Protein AF-A0A4Y2J1C2-F1 (afdb_monomer_lite)

pLDDT: mean 80.23, std 13.11, range [49.09, 95.25]

Secondary structure (DSSP, 8-state):
-HHHHHHHHHHHHHHHHHHTTPPPPHHHHHHHHHTTTS-S-GGGGSTHHHHHHHHHHHHHHHHHTT---HHHHHHHHHHHHHHHHGGG-------HHHHHHHHHHTT-

Radius of gyration: 21.99 Å; chains: 1; bounding box: 57×28×48 Å

Foldseek 3Di:
DVLVVVLVVLVVVVVVCVVVVHDDDPVCVVCNVCVVVDDPPVVVVDCVVVVVLVVVLVVLCVVCVNDPDPVSVVVSVVVVVCVVVVVDDDDDDDDPVVVVVVVVVVVD

Structure (mmCIF, N/CA/C/O backbone):
data_AF-A0A4Y2J1C2-F1
#
_entry.id   AF-A0A4Y2J1C2-F1
#
loop_
_atom_site.group_PDB
_atom_site.id
_atom_site.type_symbol
_atom_site.label_atom_id
_atom_site.label_alt_id
_atom_site.label_comp_id
_atom_site.label_asym_id
_atom_site.label_entity_id
_atom_site.label_seq_id
_atom_site.pdbx_PDB_ins_code
_atom_site.Cartn_x
_atom_site.Cartn_y
_atom_site.Cartn_z
_atom_site.occupancy
_atom_site.B_iso_or_equiv
_atom_site.auth_seq_id
_atom_site.auth_comp_id
_atom_site.auth_asym_id
_atom_site.auth_atom_id
_atom_site.pdbx_PDB_model_num
ATOM 1 N N . MET A 1 1 ? -0.951 -9.136 22.798 1.00 64.19 1 MET A N 1
ATOM 2 C CA . MET A 1 1 ? -0.790 -7.839 23.506 1.00 64.19 1 MET A CA 1
ATOM 3 C C . MET A 1 1 ? -0.913 -6.637 22.561 1.00 64.19 1 MET A C 1
ATOM 5 O O . MET A 1 1 ? -1.597 -5.678 22.894 1.00 64.19 1 MET A O 1
ATOM 9 N N . LEU A 1 2 ? -0.322 -6.692 21.359 1.00 77.38 2 LEU A N 1
ATOM 10 C CA . LEU A 1 2 ? -0.431 -5.626 20.347 1.00 77.38 2 LEU A CA 1
ATOM 11 C C . LEU A 1 2 ? -1.861 -5.430 19.810 1.00 77.38 2 LEU A C 1
ATOM 13 O O . LEU A 1 2 ? -2.353 -4.307 19.767 1.00 77.38 2 LEU A O 1
ATOM 17 N N . LYS A 1 3 ? -2.573 -6.518 19.481 1.00 79.12 3 LYS A N 1
ATOM 18 C CA . LYS A 1 3 ? -3.959 -6.457 18.967 1.00 79.12 3 LYS A CA 1
ATOM 19 C C . LYS A 1 3 ? -4.955 -5.852 19.964 1.00 79.12 3 LYS A C 1
ATOM 21 O O . LYS A 1 3 ? -5.853 -5.113 19.570 1.00 79.12 3 LYS A O 1
ATOM 26 N N . THR A 1 4 ? -4.794 -6.146 21.254 1.00 84.06 4 THR A N 1
ATOM 27 C CA . THR A 1 4 ? -5.639 -5.594 22.325 1.00 84.06 4 THR A CA 1
ATOM 28 C C . THR A 1 4 ? -5.373 -4.106 22.528 1.00 84.06 4 THR A C 1
ATOM 30 O O . THR A 1 4 ? -6.322 -3.339 22.638 1.00 84.06 4 THR A O 1
ATOM 33 N N . LEU A 1 5 ? -4.105 -3.678 22.486 1.00 86.81 5 LEU A N 1
ATOM 34 C CA . LEU A 1 5 ? -3.742 -2.260 22.544 1.00 86.81 5 LEU A CA 1
ATOM 35 C C . LEU A 1 5 ? -4.294 -1.483 21.338 1.00 86.81 5 LEU A C 1
ATOM 37 O O . LEU A 1 5 ? -4.897 -0.428 21.518 1.00 86.81 5 LEU A O 1
ATOM 41 N N . TYR A 1 6 ? -4.150 -2.032 20.126 1.00 86.19 6 TYR A N 1
ATOM 42 C CA . TYR A 1 6 ? -4.709 -1.450 18.904 1.00 86.19 6 TYR A CA 1
ATOM 43 C C . TYR A 1 6 ? -6.221 -1.237 19.016 1.00 86.19 6 TYR A C 1
ATOM 45 O O . TYR A 1 6 ? -6.696 -0.129 18.777 1.00 86.19 6 TYR A O 1
ATOM 53 N N . LYS A 1 7 ? -6.973 -2.266 19.436 1.00 87.69 7 LYS A N 1
ATOM 54 C CA . LYS A 1 7 ? -8.428 -2.162 19.625 1.00 87.69 7 LYS A CA 1
ATOM 55 C C . LYS A 1 7 ? -8.784 -1.039 20.590 1.00 87.69 7 LYS A C 1
ATOM 57 O O . LYS A 1 7 ? -9.624 -0.216 20.254 1.00 87.69 7 LYS A O 1
ATOM 62 N N . THR A 1 8 ? -8.106 -0.954 21.734 1.00 92.12 8 THR A N 1
ATOM 63 C CA . THR A 1 8 ? -8.347 0.105 22.724 1.00 92.12 8 THR A CA 1
ATOM 64 C C . THR A 1 8 ? -8.080 1.501 22.159 1.00 92.12 8 THR A C 1
ATOM 66 O O . THR A 1 8 ? -8.878 2.411 22.379 1.00 92.12 8 THR A O 1
ATOM 69 N N . ILE A 1 9 ? -6.982 1.686 21.419 1.00 91.19 9 ILE A N 1
ATOM 70 C CA . ILE A 1 9 ? -6.633 2.979 20.812 1.00 91.19 9 ILE A CA 1
ATOM 71 C C . ILE A 1 9 ? -7.662 3.369 19.747 1.00 91.19 9 ILE A C 1
ATOM 73 O O . ILE A 1 9 ? -8.178 4.485 19.776 1.00 91.19 9 ILE A O 1
ATOM 77 N N . VAL A 1 10 ? -7.996 2.449 18.838 1.00 89.62 10 VAL A N 1
ATOM 78 C CA . VAL A 1 10 ? -8.979 2.701 17.776 1.00 89.62 10 VAL A CA 1
ATOM 79 C C . VAL A 1 10 ? -10.354 2.981 18.369 1.00 89.62 10 VAL A C 1
ATOM 81 O O . VAL A 1 10 ? -10.997 3.928 17.936 1.00 89.62 10 VAL A O 1
ATOM 84 N N . GLN A 1 11 ? -10.779 2.247 19.401 1.00 91.50 11 GLN A N 1
ATOM 85 C CA . GLN A 1 11 ? -12.065 2.484 20.060 1.00 91.50 11 GLN A CA 1
ATOM 86 C C . GLN A 1 11 ? -12.152 3.902 20.635 1.00 91.50 11 GLN A C 1
ATOM 88 O O . GLN A 1 11 ? -13.132 4.600 20.397 1.00 91.50 11 GLN A O 1
ATOM 93 N N . ARG A 1 12 ? -11.104 4.353 21.342 1.00 94.00 12 ARG A N 1
ATOM 94 C CA . ARG A 1 12 ? -11.039 5.716 21.899 1.00 94.00 12 ARG A CA 1
ATOM 95 C C . ARG A 1 12 ? -11.047 6.784 20.809 1.00 94.00 12 ARG A C 1
ATOM 97 O O . ARG A 1 12 ? -11.689 7.818 20.953 1.00 94.00 12 ARG A O 1
ATOM 104 N N . MET A 1 13 ? -10.333 6.545 19.715 1.00 93.00 13 MET A N 1
ATOM 105 C CA . MET A 1 13 ? -10.315 7.456 18.574 1.00 93.00 13 MET A CA 1
ATOM 106 C C . MET A 1 13 ? -11.706 7.562 17.927 1.00 93.00 13 MET A C 1
ATOM 108 O O . MET A 1 13 ? -12.170 8.663 17.646 1.00 93.00 13 MET A O 1
ATOM 112 N N . LEU A 1 14 ? -12.393 6.432 17.736 1.00 92.00 14 LEU A N 1
ATOM 113 C CA . LEU A 1 14 ? -13.734 6.385 17.154 1.00 92.00 14 LEU A CA 1
ATOM 114 C C . LEU A 1 14 ? -14.765 7.122 18.011 1.00 92.00 14 LEU A C 1
ATOM 116 O O . LEU A 1 14 ? -15.535 7.904 17.464 1.00 92.00 14 LEU A O 1
ATOM 120 N N . THR A 1 15 ? -14.723 6.960 19.336 1.00 93.62 15 THR A N 1
ATOM 121 C CA . THR A 1 15 ? -15.644 7.664 20.244 1.00 93.62 15 THR A CA 1
ATOM 122 C C . THR A 1 15 ? -15.464 9.183 20.192 1.00 93.62 15 THR A C 1
ATOM 124 O O . THR A 1 15 ? -16.434 9.929 20.284 1.00 93.62 15 THR A O 1
ATOM 127 N N . VAL A 1 16 ? -14.225 9.660 20.010 1.00 94.06 16 VAL A N 1
ATOM 128 C CA . VAL A 1 16 ? -13.938 11.097 19.859 1.00 94.06 16 VAL A CA 1
ATOM 129 C C . VAL A 1 16 ? -14.468 11.619 18.522 1.00 94.06 16 VAL A C 1
ATOM 131 O O . VAL A 1 16 ? -15.078 12.684 18.486 1.00 94.06 16 VAL A O 1
ATOM 134 N N . TYR A 1 17 ? -14.275 10.871 17.433 1.00 92.06 17 TYR A N 1
ATOM 135 C CA . TYR A 1 17 ? -14.785 11.258 16.115 1.00 92.06 17 TYR A CA 1
ATOM 136 C C . TYR A 1 17 ? -16.312 11.264 16.048 1.00 92.06 17 TYR A C 1
ATOM 138 O O . TYR A 1 17 ? -16.887 12.175 15.457 1.00 92.06 17 TYR A O 1
ATOM 146 N N . GLU A 1 18 ? -16.970 10.296 16.682 1.00 91.81 18 GLU A N 1
ATOM 147 C CA . GLU A 1 18 ? -18.429 10.243 16.773 1.00 91.81 18 GLU A CA 1
ATOM 148 C C . GLU A 1 18 ? -18.987 11.461 17.519 1.00 91.81 18 GLU A C 1
ATOM 150 O O . GLU A 1 18 ? -19.903 12.116 17.023 1.00 91.81 18 GLU A O 1
ATOM 155 N N . ALA A 1 19 ? -18.370 11.845 18.643 1.00 95.25 19 ALA A N 1
ATOM 156 C CA . ALA A 1 19 ? -18.734 13.058 19.378 1.00 95.25 19 ALA A CA 1
ATOM 157 C C . ALA A 1 19 ? -18.542 14.347 18.553 1.00 95.25 19 ALA A C 1
ATOM 159 O O . ALA A 1 19 ? -19.225 15.341 18.787 1.00 95.25 19 ALA A O 1
ATOM 160 N N . GLN A 1 20 ? -17.635 14.333 17.573 1.00 95.12 20 GLN A N 1
ATOM 161 C CA . GLN A 1 20 ? -17.415 15.431 16.625 1.00 95.12 20 GLN A CA 1
ATOM 162 C C . GLN A 1 20 ? -18.338 15.368 15.393 1.00 95.12 20 GLN A C 1
ATOM 164 O O . GLN A 1 20 ? -18.241 16.221 14.512 1.00 95.12 20 GLN A O 1
ATOM 169 N N . GLY A 1 21 ? -19.221 14.368 15.293 1.00 94.06 21 GLY A N 1
ATOM 170 C CA . GLY A 1 21 ? -20.078 14.150 14.123 1.00 94.06 21 GLY A CA 1
ATOM 171 C C . GLY A 1 21 ? -19.324 13.654 12.882 1.00 94.06 21 GLY A C 1
ATOM 172 O O . GLY A 1 21 ? -19.857 13.689 11.770 1.00 94.06 21 GLY A O 1
ATOM 173 N N . CYS A 1 22 ? -18.078 13.197 13.038 1.00 92.12 22 CYS A N 1
ATOM 174 C CA . CYS A 1 22 ? -17.275 12.662 11.947 1.00 92.12 22 CYS A CA 1
ATOM 175 C C . CYS A 1 22 ? -17.657 11.207 11.646 1.00 92.12 22 CYS A C 1
ATOM 177 O O . CYS A 1 22 ? -17.759 10.365 12.536 1.00 92.12 22 CYS A O 1
ATOM 179 N N . LYS A 1 23 ? -17.796 10.881 10.357 1.00 88.75 23 LYS A N 1
ATOM 180 C CA . LYS A 1 23 ? -17.982 9.499 9.899 1.00 88.75 23 LYS A CA 1
ATOM 181 C C . LYS A 1 23 ? -16.642 8.769 9.832 1.00 88.75 23 LYS A C 1
ATOM 183 O O . LYS A 1 23 ? -15.611 9.361 9.514 1.00 88.75 23 LYS A O 1
ATOM 188 N N . MET A 1 24 ? -16.672 7.461 10.069 1.00 88.81 24 MET A N 1
ATOM 189 C CA . MET A 1 24 ? -15.496 6.607 9.918 1.00 88.81 24 MET A CA 1
ATOM 190 C C . MET A 1 24 ? -14.992 6.599 8.476 1.00 88.81 24 MET A C 1
ATOM 192 O O . MET A 1 24 ? -15.770 6.483 7.529 1.00 88.81 24 MET A O 1
ATOM 196 N N . SER A 1 25 ? -13.671 6.650 8.306 1.00 89.75 25 SER A N 1
ATOM 197 C CA . SER A 1 25 ? -13.069 6.404 7.000 1.00 89.75 25 SER A CA 1
ATOM 198 C C . SER A 1 25 ? -13.228 4.935 6.602 1.00 89.75 25 SER A C 1
ATOM 200 O O . SER A 1 25 ? -13.225 4.034 7.448 1.00 89.75 25 SER A O 1
ATOM 202 N N . LEU A 1 26 ? -13.301 4.682 5.294 1.00 90.25 26 LEU A N 1
ATOM 203 C CA . LEU A 1 26 ? -13.452 3.33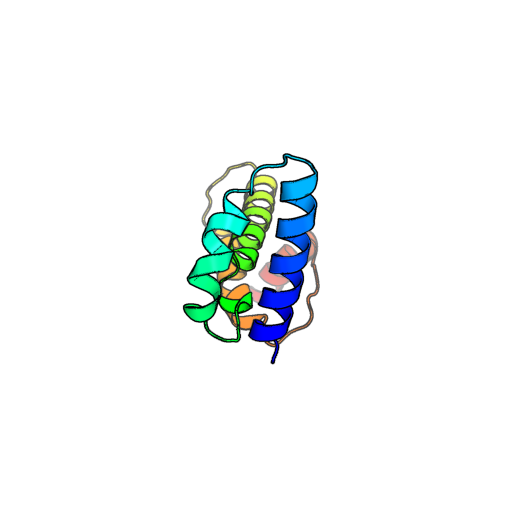4 4.741 1.00 90.25 26 LEU A CA 1
ATOM 204 C C . LEU A 1 26 ? -12.351 2.373 5.226 1.00 90.25 26 LEU A C 1
ATOM 206 O O . LEU A 1 26 ? -12.623 1.217 5.536 1.00 90.25 26 LEU A O 1
ATOM 210 N N . LYS A 1 27 ? -11.114 2.872 5.368 1.00 87.94 27 LYS A N 1
ATOM 211 C CA . LYS A 1 27 ? -9.974 2.086 5.865 1.00 87.94 27 LYS A CA 1
ATOM 212 C C . LYS A 1 27 ? -10.201 1.577 7.289 1.00 87.94 27 LYS A C 1
ATOM 214 O O . LYS A 1 27 ? -9.968 0.403 7.553 1.00 87.94 27 LYS A O 1
ATOM 219 N N . VAL A 1 28 ? -10.665 2.433 8.203 1.00 88.88 28 VAL A N 1
ATOM 220 C CA . VAL A 1 28 ? -10.912 2.028 9.600 1.00 88.88 28 VAL A CA 1
ATOM 221 C C . VAL A 1 28 ? -12.132 1.116 9.682 1.00 88.88 28 VAL A C 1
ATOM 223 O O . VAL A 1 28 ? -12.095 0.128 10.411 1.00 88.88 28 VAL A O 1
ATOM 226 N N . HIS A 1 29 ? -13.172 1.393 8.891 1.00 89.12 29 HIS A N 1
ATOM 227 C CA . HIS A 1 29 ? -14.354 0.536 8.798 1.00 89.12 29 HIS A CA 1
ATOM 228 C C . HIS A 1 29 ? -14.004 -0.888 8.351 1.00 89.12 29 HIS A C 1
ATOM 230 O O . HIS A 1 29 ? -14.584 -1.846 8.851 1.00 89.12 29 HIS A O 1
ATOM 236 N N . PHE A 1 30 ? -13.050 -1.048 7.434 1.00 87.88 30 PHE A N 1
ATOM 237 C CA . PHE A 1 30 ? -12.584 -2.366 7.012 1.00 87.88 30 PHE A CA 1
ATOM 238 C C . PHE A 1 30 ? -11.642 -3.008 8.044 1.00 87.88 30 PHE A C 1
ATOM 240 O O . PHE A 1 30 ? -11.813 -4.159 8.431 1.00 87.88 30 PHE A O 1
ATOM 247 N N . LEU A 1 31 ? -10.646 -2.272 8.538 1.00 86.69 31 LEU A N 1
ATOM 248 C CA . LEU A 1 31 ? -9.618 -2.841 9.415 1.00 86.69 31 LEU A CA 1
ATOM 249 C C . LEU A 1 31 ? -10.146 -3.227 10.803 1.00 86.69 31 LEU A C 1
ATOM 251 O O . LEU A 1 31 ? -9.714 -4.236 11.358 1.00 86.69 31 LEU A O 1
ATOM 255 N N . HIS A 1 32 ? -11.060 -2.440 11.375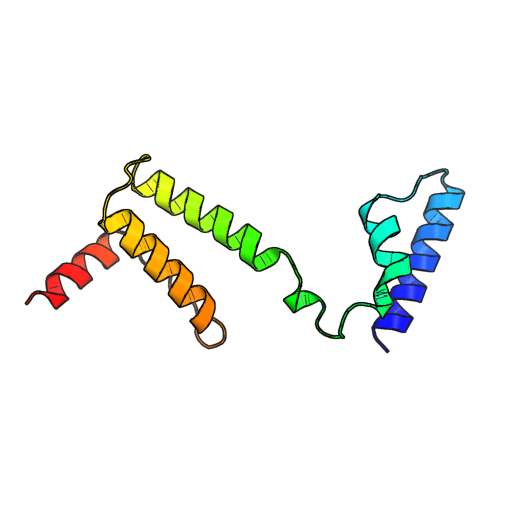 1.00 86.00 32 HIS A N 1
ATOM 256 C CA . HIS A 1 32 ? -11.490 -2.614 12.762 1.00 86.00 32 HIS A CA 1
ATOM 257 C C . HIS A 1 32 ? -12.203 -3.962 13.017 1.00 86.00 32 HIS A C 1
ATOM 259 O O . HIS A 1 32 ? -11.785 -4.672 13.939 1.00 86.00 32 HIS A O 1
ATOM 265 N N . PRO A 1 33 ? -13.184 -4.395 12.196 1.00 88.06 33 PRO A N 1
ATOM 266 C CA . PRO A 1 33 ? -13.804 -5.715 12.337 1.00 88.06 33 PRO A CA 1
ATOM 267 C C . PRO A 1 33 ? -12.853 -6.876 12.011 1.00 88.06 33 PRO A C 1
ATOM 269 O O . PRO A 1 33 ? -12.913 -7.930 12.644 1.00 88.06 33 PRO A O 1
ATOM 272 N N . HIS A 1 34 ? -11.949 -6.692 11.043 1.00 87.12 34 HIS A N 1
ATOM 273 C CA . HIS A 1 34 ? -11.117 -7.769 10.494 1.00 87.12 34 HIS A CA 1
ATOM 274 C C . HIS A 1 34 ? -9.733 -7.898 11.143 1.00 87.12 34 HIS A C 1
ATOM 276 O O . HIS A 1 34 ? -8.951 -8.759 10.750 1.00 87.12 34 HIS A O 1
ATOM 282 N N . ILE A 1 35 ? -9.411 -7.111 12.174 1.00 84.88 35 ILE A N 1
ATOM 283 C CA . ILE A 1 35 ? -8.074 -7.108 12.798 1.00 84.88 35 ILE A CA 1
ATOM 284 C C . ILE A 1 35 ? -7.625 -8.487 13.318 1.00 84.88 35 ILE A C 1
ATOM 286 O O . ILE A 1 35 ? -6.433 -8.786 13.387 1.00 84.88 35 ILE A O 1
ATOM 290 N N . ASN A 1 36 ? -8.579 -9.348 13.678 1.00 86.56 36 ASN A N 1
ATOM 291 C CA . ASN A 1 36 ? -8.303 -10.705 14.141 1.00 86.56 36 ASN A CA 1
ATOM 292 C C . ASN A 1 36 ? -7.993 -11.683 12.992 1.00 86.56 36 ASN A C 1
ATOM 294 O O . ASN A 1 36 ? -7.366 -12.706 13.248 1.00 86.56 36 ASN A O 1
ATOM 298 N N . CYS A 1 37 ? -8.406 -11.373 11.759 1.00 87.31 37 CYS A N 1
ATOM 299 C CA . CYS A 1 37 ? -8.159 -12.193 10.571 1.00 87.31 37 CYS A CA 1
ATOM 300 C C . CYS A 1 37 ? -6.696 -12.127 10.114 1.00 87.31 37 CYS A C 1
ATOM 302 O O . CYS A 1 37 ? -6.229 -13.021 9.415 1.00 87.31 37 CYS A O 1
ATOM 304 N N . PHE A 1 38 ? -5.967 -11.082 10.509 1.00 80.69 38 PHE A N 1
ATOM 305 C CA . PHE A 1 38 ? -4.577 -10.909 10.119 1.00 80.69 38 PHE A CA 1
ATOM 306 C C . PHE A 1 38 ? -3.606 -11.611 11.083 1.00 80.69 38 PHE A C 1
ATOM 308 O O . PHE A 1 38 ? -3.804 -11.586 12.309 1.00 80.69 38 PHE A O 1
ATOM 315 N N . PRO A 1 39 ? -2.511 -12.194 10.564 1.00 83.31 39 PRO A N 1
ATOM 316 C CA . PRO A 1 39 ? -1.427 -12.697 11.399 1.00 83.31 39 PRO A CA 1
ATOM 317 C C . PRO A 1 39 ? -0.710 -11.545 12.121 1.00 83.31 39 PRO A C 1
ATOM 319 O O . PRO A 1 39 ? -0.867 -10.377 11.772 1.00 83.31 39 PRO A O 1
ATOM 322 N N . GLU A 1 40 ? 0.093 -11.864 13.141 1.00 79.69 40 GLU A N 1
ATOM 323 C CA . GLU A 1 40 ? 0.816 -10.856 13.941 1.00 79.69 40 GLU A CA 1
ATOM 324 C C . GLU A 1 40 ? 1.720 -9.955 13.069 1.00 79.69 40 GLU A C 1
ATOM 326 O O . GLU A 1 40 ? 1.904 -8.776 13.365 1.00 79.69 40 GLU A O 1
ATOM 331 N N . ASN A 1 41 ? 2.241 -10.491 11.958 1.00 80.06 41 ASN A N 1
ATOM 332 C CA . ASN A 1 41 ? 3.067 -9.762 10.998 1.00 80.06 41 ASN A CA 1
ATOM 333 C C . ASN A 1 41 ? 2.217 -9.066 9.919 1.00 80.06 41 ASN A C 1
ATOM 335 O O . ASN A 1 41 ? 2.225 -9.454 8.751 1.00 80.06 41 ASN A O 1
ATOM 339 N N . LEU A 1 42 ? 1.494 -8.018 10.319 1.00 76.06 42 LEU A N 1
ATOM 340 C CA . LEU A 1 42 ? 0.720 -7.161 9.408 1.00 76.06 42 LEU A CA 1
ATOM 341 C C . LEU A 1 42 ? 1.588 -6.509 8.322 1.00 76.06 42 LEU A C 1
ATOM 343 O O . LEU A 1 42 ? 1.115 -6.286 7.212 1.00 76.06 42 LEU A O 1
ATOM 347 N N . GLY A 1 43 ? 2.860 -6.237 8.629 1.00 79.81 43 GLY A N 1
ATOM 348 C CA . GLY A 1 43 ? 3.804 -5.640 7.684 1.00 79.81 43 GLY A CA 1
ATOM 349 C C . GLY A 1 43 ? 4.061 -6.515 6.457 1.00 79.81 43 GLY A C 1
ATOM 350 O O . GLY A 1 43 ? 4.276 -5.985 5.377 1.00 79.81 43 GLY A O 1
ATOM 351 N N . ALA A 1 44 ? 3.960 -7.843 6.579 1.00 80.25 44 ALA A N 1
ATOM 352 C CA . ALA A 1 44 ? 4.097 -8.746 5.434 1.00 80.25 44 ALA A CA 1
ATOM 353 C C . ALA A 1 44 ? 2.954 -8.621 4.407 1.00 80.25 44 ALA A C 1
ATOM 355 O O . ALA A 1 44 ? 3.125 -9.036 3.265 1.00 80.25 44 ALA A O 1
ATOM 356 N N . TYR A 1 45 ? 1.811 -8.059 4.810 1.00 78.94 45 TYR A N 1
ATOM 357 C CA . TYR A 1 45 ? 0.634 -7.841 3.963 1.00 78.94 45 TYR A CA 1
ATOM 358 C C . TYR A 1 45 ? 0.487 -6.375 3.542 1.00 78.94 45 TYR A C 1
ATOM 360 O O . TYR A 1 45 ? -0.533 -6.004 2.964 1.00 78.94 45 TYR A O 1
ATOM 368 N N . SER A 1 46 ? 1.465 -5.523 3.863 1.00 84.00 46 SER A N 1
ATOM 369 C CA . SER A 1 46 ? 1.432 -4.127 3.444 1.00 84.00 46 SER A CA 1
ATOM 370 C C . SER A 1 46 ? 1.670 -4.012 1.935 1.00 84.00 46 SER A C 1
ATOM 372 O O . SER A 1 46 ? 2.385 -4.809 1.326 1.00 84.00 46 SER A O 1
ATOM 374 N N . GLU A 1 47 ? 1.120 -2.962 1.330 1.00 87.75 47 GLU A N 1
ATOM 375 C CA . GLU A 1 47 ? 1.394 -2.617 -0.070 1.00 87.75 47 GLU A CA 1
ATOM 376 C C . GLU A 1 47 ? 2.768 -1.945 -0.259 1.00 87.75 47 GLU A C 1
ATOM 378 O O . GLU A 1 47 ? 3.106 -1.549 -1.370 1.00 87.75 47 GLU A O 1
ATOM 383 N N . GLU A 1 48 ? 3.600 -1.854 0.787 1.00 87.94 48 GLU A N 1
ATOM 384 C CA . GLU A 1 48 ? 4.890 -1.146 0.767 1.00 87.94 48 GLU A CA 1
ATOM 385 C C . GLU A 1 48 ? 5.808 -1.633 -0.365 1.00 87.94 48 GLU A C 1
ATOM 387 O O . GLU A 1 48 ? 6.441 -0.834 -1.058 1.00 87.94 48 GLU A O 1
ATOM 392 N N . GLN A 1 49 ? 5.857 -2.949 -0.599 1.00 83.69 49 GLN A N 1
ATOM 393 C CA . GLN A 1 49 ? 6.651 -3.515 -1.694 1.00 83.69 49 GLN A CA 1
ATOM 394 C C . GLN A 1 49 ? 6.087 -3.140 -3.071 1.00 83.69 49 GLN A C 1
ATOM 396 O O . GLN A 1 49 ? 6.854 -2.858 -3.992 1.00 83.69 49 GLN A O 1
ATOM 401 N N . GLY A 1 50 ? 4.759 -3.096 -3.207 1.00 86.69 50 GLY A N 1
ATOM 402 C CA . GLY A 1 50 ? 4.084 -2.669 -4.432 1.00 86.69 50 GLY A CA 1
ATOM 403 C C . GLY A 1 50 ? 4.325 -1.187 -4.725 1.00 86.69 50 GLY A C 1
ATOM 404 O O . GLY A 1 50 ? 4.741 -0.830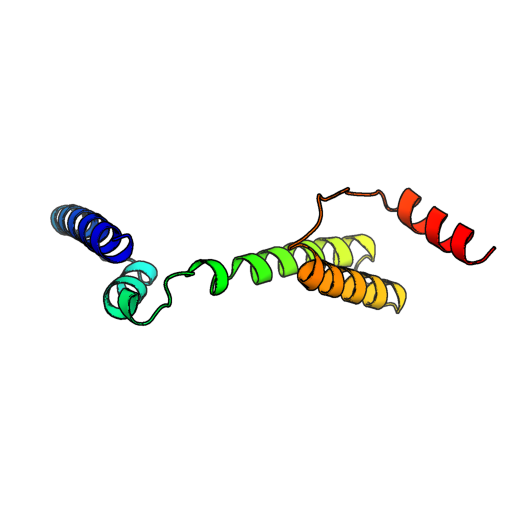 -5.827 1.00 86.69 50 GLY A O 1
ATOM 405 N N . GLU A 1 51 ? 4.171 -0.321 -3.722 1.00 90.62 51 GLU A N 1
ATOM 406 C CA . GLU A 1 51 ? 4.459 1.114 -3.834 1.00 90.62 51 GLU A CA 1
ATOM 407 C C . GLU A 1 51 ? 5.926 1.371 -4.207 1.00 90.62 51 GLU A C 1
ATOM 409 O O . GLU A 1 51 ? 6.224 2.168 -5.107 1.00 90.62 51 GLU A O 1
ATOM 414 N N . ARG A 1 52 ? 6.860 0.646 -3.576 1.00 87.50 52 ARG A N 1
ATOM 415 C CA . ARG A 1 52 ? 8.285 0.700 -3.926 1.00 87.50 52 ARG A CA 1
ATOM 416 C C . ARG A 1 52 ? 8.516 0.274 -5.372 1.00 87.50 52 ARG A C 1
ATOM 418 O O . ARG A 1 52 ? 9.243 0.962 -6.091 1.00 87.50 52 ARG A O 1
ATOM 425 N N . PHE A 1 53 ? 7.899 -0.822 -5.806 1.00 86.00 53 PHE A N 1
ATOM 426 C CA . PHE A 1 53 ? 8.004 -1.297 -7.181 1.00 86.00 53 PHE A CA 1
ATOM 427 C C . PHE A 1 53 ? 7.536 -0.231 -8.178 1.00 86.00 53 PHE A C 1
ATOM 429 O O . PHE A 1 53 ? 8.266 0.074 -9.122 1.00 86.00 53 PHE A O 1
ATOM 436 N N . HIS A 1 54 ? 6.396 0.421 -7.935 1.00 88.88 54 HIS A N 1
ATOM 437 C CA . HIS A 1 54 ? 5.918 1.513 -8.786 1.00 88.88 54 HIS A CA 1
ATOM 438 C C . HIS A 1 54 ? 6.928 2.660 -8.893 1.00 88.88 54 HIS A C 1
ATOM 440 O O . HIS A 1 54 ? 7.171 3.176 -9.987 1.00 88.88 54 HIS A O 1
ATOM 446 N N . GLN A 1 55 ? 7.559 3.046 -7.783 1.00 90.00 55 GLN A N 1
ATOM 447 C CA . GLN A 1 55 ? 8.569 4.100 -7.794 1.00 90.00 55 GLN A CA 1
ATOM 448 C C . GLN A 1 55 ? 9.821 3.696 -8.587 1.00 90.00 55 GLN A C 1
ATOM 450 O O . GLN A 1 55 ? 10.353 4.499 -9.356 1.00 90.00 55 GLN A O 1
ATOM 455 N N . GLU A 1 56 ? 10.286 2.455 -8.437 1.00 86.94 56 GLU A N 1
ATOM 456 C CA . GLU A 1 56 ? 11.457 1.962 -9.166 1.00 86.94 56 GLU A CA 1
ATOM 457 C C . GLU A 1 56 ? 11.173 1.787 -10.672 1.00 86.94 56 GLU A C 1
ATOM 459 O O . GLU A 1 56 ? 12.033 2.104 -11.498 1.00 86.94 56 GLU A O 1
ATOM 464 N N . VAL A 1 57 ? 9.963 1.355 -11.048 1.00 86.75 57 VAL A N 1
ATOM 465 C CA . VAL A 1 57 ? 9.523 1.277 -12.452 1.00 86.75 57 VAL A CA 1
ATOM 466 C C . VAL A 1 57 ? 9.501 2.661 -13.090 1.00 86.75 57 VAL A C 1
ATOM 468 O O . VAL A 1 57 ? 10.070 2.829 -14.168 1.00 86.75 57 VAL A O 1
ATOM 471 N N . ARG A 1 58 ? 8.954 3.674 -12.405 1.00 89.25 58 ARG A N 1
ATOM 472 C CA . ARG A 1 58 ? 8.986 5.068 -12.883 1.00 89.25 58 ARG A CA 1
ATOM 473 C C . ARG A 1 58 ? 10.412 5.559 -13.144 1.00 89.25 58 ARG A C 1
ATOM 475 O O . ARG A 1 58 ? 10.672 6.234 -14.141 1.00 89.25 58 ARG A O 1
ATOM 482 N N . ASP A 1 59 ? 11.354 5.211 -12.270 1.00 89.38 59 ASP A N 1
ATOM 483 C CA . ASP A 1 59 ? 12.764 5.570 -12.443 1.00 89.38 59 ASP A CA 1
ATOM 484 C C . ASP A 1 59 ? 13.406 4.833 -13.629 1.00 89.38 59 ASP A C 1
ATOM 486 O O . ASP A 1 59 ? 14.238 5.409 -14.335 1.00 89.38 59 ASP A O 1
ATOM 490 N N . ILE A 1 60 ? 13.057 3.564 -13.871 1.00 88.06 60 ILE A N 1
ATOM 491 C CA . ILE A 1 60 ? 13.486 2.842 -15.078 1.00 88.06 60 ILE A CA 1
ATOM 492 C C . ILE A 1 60 ? 12.919 3.517 -16.321 1.00 88.06 60 ILE A C 1
ATOM 494 O O . ILE A 1 60 ? 13.683 3.878 -17.212 1.00 88.06 60 ILE A O 1
ATOM 498 N N . GLU A 1 61 ? 11.611 3.722 -16.378 1.00 89.62 61 GLU A N 1
ATOM 499 C CA . GLU A 1 61 ? 10.934 4.305 -17.531 1.00 89.62 61 GLU A CA 1
ATOM 500 C C . GLU A 1 61 ? 11.541 5.663 -17.904 1.00 89.62 61 GLU A C 1
ATOM 502 O O . GLU A 1 61 ? 11.881 5.901 -19.065 1.00 89.62 61 GLU A O 1
ATOM 507 N N . LYS A 1 62 ? 11.818 6.511 -16.904 1.00 91.25 62 LYS A N 1
ATOM 508 C CA . LYS A 1 62 ? 12.511 7.790 -17.098 1.00 91.25 62 LYS A CA 1
ATOM 509 C C . LYS A 1 62 ? 13.929 7.622 -17.651 1.00 91.25 62 LYS A C 1
ATOM 511 O O . LYS A 1 62 ? 14.344 8.398 -18.510 1.00 91.25 62 LYS A O 1
ATOM 516 N N . ARG A 1 63 ? 14.692 6.627 -17.179 1.00 89.81 63 ARG A N 1
ATOM 517 C CA . ARG A 1 63 ? 16.063 6.354 -17.660 1.00 89.81 63 ARG A CA 1
ATOM 518 C C . ARG A 1 63 ? 16.094 5.919 -19.122 1.00 89.81 63 ARG A C 1
ATOM 520 O O . ARG A 1 63 ? 17.058 6.237 -19.818 1.00 89.81 63 ARG A O 1
ATOM 527 N N . TYR A 1 64 ? 15.064 5.210 -19.566 1.00 88.75 64 TYR A N 1
ATOM 528 C CA . TYR A 1 64 ? 14.961 4.685 -20.925 1.00 88.75 64 TYR A CA 1
ATOM 529 C C . TYR A 1 64 ? 14.035 5.515 -21.824 1.00 88.75 64 TYR A C 1
ATOM 531 O O . TYR A 1 64 ? 13.916 5.207 -23.006 1.00 88.75 64 TYR A O 1
ATOM 539 N N . GLN A 1 65 ? 13.452 6.604 -21.306 1.00 89.44 65 GLN A N 1
ATOM 540 C CA . GLN A 1 65 ? 12.549 7.506 -22.032 1.00 89.44 65 GLN A CA 1
ATOM 541 C C . GLN A 1 65 ? 11.376 6.753 -22.683 1.00 89.44 65 GLN A C 1
ATOM 543 O O . GLN A 1 65 ? 11.028 7.010 -23.831 1.00 89.44 65 GLN A O 1
ATOM 548 N N . GLY A 1 66 ? 10.823 5.766 -21.973 1.00 83.31 66 GLY A N 1
ATOM 549 C CA . GLY A 1 66 ? 9.739 4.918 -22.481 1.00 83.31 66 GLY A CA 1
ATOM 550 C C . GLY A 1 66 ? 10.153 3.869 -23.527 1.00 83.31 66 GLY A C 1
ATOM 551 O O . GLY A 1 66 ? 9.287 3.181 -24.061 1.00 83.31 66 GLY A O 1
ATOM 552 N N . ARG A 1 67 ? 11.450 3.705 -23.835 1.00 86.88 67 ARG A N 1
ATOM 553 C CA . ARG A 1 67 ? 11.920 2.628 -24.725 1.00 86.88 67 ARG A CA 1
ATOM 554 C C . ARG A 1 67 ? 11.943 1.284 -24.006 1.00 86.88 67 ARG A C 1
ATOM 556 O O . ARG A 1 67 ? 12.745 1.088 -23.099 1.00 86.88 67 ARG A O 1
ATOM 563 N N . TRP A 1 68 ? 11.150 0.337 -24.493 1.00 83.44 68 TRP A N 1
ATOM 564 C CA . TRP A 1 68 ? 11.111 -1.043 -24.007 1.00 83.44 68 TRP A CA 1
ATOM 565 C C . TRP A 1 68 ? 12.160 -1.918 -24.704 1.00 83.44 68 TRP A C 1
ATOM 567 O O . TRP A 1 68 ? 11.836 -2.722 -25.574 1.00 83.44 68 TRP A O 1
ATOM 577 N N . ASP A 1 69 ? 13.435 -1.735 -24.353 1.00 87.25 69 ASP A N 1
ATOM 578 C CA . ASP A 1 69 ? 14.533 -2.557 -24.878 1.00 87.25 69 ASP A CA 1
ATOM 579 C C . ASP A 1 69 ? 14.934 -3.707 -23.929 1.00 87.25 69 ASP A C 1
ATOM 581 O O . ASP A 1 69 ? 14.569 -3.745 -22.750 1.00 87.25 69 ASP A O 1
ATOM 585 N N . VAL A 1 70 ? 15.714 -4.668 -24.439 1.00 88.88 70 VAL A N 1
ATOM 586 C CA . VAL A 1 70 ? 16.189 -5.832 -23.662 1.00 88.88 70 VAL A CA 1
ATOM 587 C C . VAL A 1 70 ? 16.995 -5.405 -22.429 1.00 88.88 70 VAL A C 1
ATOM 589 O O . VAL A 1 70 ? 16.961 -6.081 -21.401 1.00 88.88 70 VAL A O 1
ATOM 592 N N . ASN A 1 71 ? 17.690 -4.264 -22.485 1.00 87.69 71 ASN A N 1
ATOM 593 C CA . ASN A 1 71 ? 18.443 -3.756 -21.341 1.00 87.69 71 ASN A CA 1
ATOM 594 C C . ASN A 1 71 ? 17.513 -3.187 -20.265 1.00 87.69 71 ASN A C 1
ATOM 596 O O . ASN A 1 71 ? 17.814 -3.336 -19.084 1.00 87.69 71 ASN A O 1
ATOM 600 N N . MET A 1 72 ? 16.399 -2.555 -20.646 1.00 89.38 72 MET A N 1
ATOM 601 C CA . MET A 1 72 ? 15.355 -2.117 -19.719 1.00 89.38 72 MET A CA 1
ATOM 602 C C . MET A 1 72 ? 14.744 -3.323 -19.001 1.00 89.38 72 MET A C 1
ATOM 604 O O . MET A 1 72 ? 14.667 -3.321 -17.773 1.00 89.38 72 MET A O 1
ATOM 608 N N . LEU A 1 73 ? 14.387 -4.375 -19.750 1.00 89.38 73 LEU A N 1
ATOM 609 C CA . LEU A 1 73 ? 13.855 -5.617 -19.184 1.00 89.38 73 LEU A CA 1
ATOM 610 C C . LEU A 1 73 ? 14.856 -6.261 -18.211 1.00 89.38 73 LEU A C 1
ATOM 612 O O . LEU A 1 73 ? 14.487 -6.632 -17.099 1.00 89.38 73 LEU A O 1
ATOM 616 N N . ALA A 1 74 ? 16.135 -6.333 -18.589 1.00 90.06 74 ALA A N 1
ATOM 617 C CA . ALA A 1 74 ? 17.190 -6.863 -17.729 1.00 90.06 74 ALA A CA 1
ATOM 618 C C . ALA A 1 74 ? 17.359 -6.042 -16.438 1.00 90.06 74 ALA A C 1
ATOM 620 O O . ALA A 1 74 ? 17.534 -6.616 -15.360 1.00 90.06 74 ALA A O 1
ATOM 621 N N . ASP A 1 75 ? 17.263 -4.711 -16.521 1.00 87.75 75 ASP A N 1
ATOM 622 C CA . ASP A 1 75 ? 17.289 -3.829 -15.353 1.00 87.75 75 ASP A CA 1
ATOM 623 C C . ASP A 1 75 ? 16.062 -4.055 -14.449 1.00 87.75 75 ASP A C 1
ATOM 625 O O . ASP A 1 75 ? 16.226 -4.116 -13.230 1.00 87.75 75 ASP A O 1
ATOM 629 N N . CYS A 1 76 ? 14.863 -4.252 -15.015 1.00 87.00 76 CYS A N 1
ATOM 630 C CA . CYS A 1 76 ? 13.655 -4.620 -14.265 1.00 87.00 76 CYS A CA 1
ATOM 631 C C . CYS A 1 76 ? 13.823 -5.967 -13.542 1.00 87.00 76 CYS A C 1
ATOM 633 O O . CYS A 1 76 ? 13.618 -6.043 -12.329 1.00 87.00 76 CYS A O 1
ATOM 635 N N . CYS A 1 77 ? 14.252 -7.018 -14.250 1.00 87.50 77 CYS A N 1
ATOM 636 C CA . CYS A 1 77 ? 14.498 -8.341 -13.668 1.00 87.50 77 CYS A CA 1
ATOM 637 C C . CYS A 1 77 ? 15.555 -8.286 -12.557 1.00 87.50 77 CYS A C 1
ATOM 639 O O . CYS A 1 77 ? 15.411 -8.936 -11.520 1.00 87.50 77 CYS A O 1
ATOM 641 N N . TRP A 1 78 ? 16.605 -7.479 -12.739 1.00 86.19 78 TRP A N 1
ATOM 642 C CA . TRP A 1 78 ? 17.614 -7.260 -11.708 1.00 86.19 78 TRP A CA 1
ATOM 643 C C . TRP A 1 78 ? 17.022 -6.601 -10.460 1.00 86.19 78 TRP A C 1
ATOM 645 O O . TRP A 1 78 ? 17.374 -6.992 -9.350 1.00 86.19 78 TRP A O 1
ATOM 655 N N . MET A 1 79 ? 16.124 -5.622 -10.606 1.00 83.75 79 MET A N 1
ATOM 656 C CA . MET A 1 79 ? 15.462 -5.000 -9.456 1.00 83.75 79 MET A CA 1
ATOM 657 C C . MET A 1 79 ? 14.554 -5.979 -8.718 1.00 83.75 79 MET A C 1
ATOM 659 O O . MET A 1 79 ? 14.714 -6.115 -7.510 1.00 83.75 79 MET A O 1
ATOM 663 N N . LEU A 1 80 ? 13.708 -6.722 -9.435 1.00 82.75 80 LEU A N 1
ATOM 664 C CA . LEU A 1 80 ? 12.838 -7.745 -8.843 1.00 82.75 80 LEU A CA 1
ATOM 665 C C . LEU A 1 80 ? 13.638 -8.784 -8.047 1.00 82.75 80 LEU A C 1
ATOM 667 O O . LEU A 1 80 ? 13.294 -9.104 -6.913 1.00 82.75 80 LEU A O 1
ATOM 671 N N . ARG A 1 81 ? 14.772 -9.241 -8.592 1.00 84.00 81 ARG A N 1
ATOM 672 C CA . ARG A 1 81 ? 15.672 -10.167 -7.894 1.00 84.00 81 ARG A CA 1
ATOM 673 C C . ARG A 1 81 ? 16.322 -9.556 -6.648 1.00 84.00 81 ARG A C 1
ATOM 675 O O . ARG A 1 81 ? 16.639 -10.275 -5.706 1.00 84.00 81 ARG A O 1
ATOM 682 N N . ARG A 1 82 ? 16.566 -8.243 -6.620 1.00 75.69 82 ARG A N 1
ATOM 683 C CA . ARG A 1 82 ? 17.078 -7.583 -5.408 1.00 75.69 82 ARG A CA 1
ATOM 684 C C . ARG A 1 82 ? 16.026 -7.512 -4.316 1.00 75.69 82 ARG A C 1
ATOM 686 O O . ARG A 1 82 ? 16.400 -7.704 -3.171 1.00 75.69 82 ARG A O 1
ATOM 693 N N . GLU A 1 83 ? 14.757 -7.275 -4.640 1.00 71.00 83 GLU A N 1
ATOM 694 C CA . GLU A 1 83 ? 13.689 -7.242 -3.629 1.00 71.00 83 GLU A CA 1
ATOM 695 C C . GLU A 1 83 ? 13.603 -8.569 -2.865 1.00 71.00 83 GLU A C 1
ATOM 697 O O . GLU A 1 83 ? 13.507 -8.575 -1.642 1.00 71.00 83 GLU A O 1
ATOM 702 N N . THR A 1 84 ? 13.770 -9.698 -3.561 1.00 68.62 84 THR A N 1
ATOM 703 C CA . THR A 1 84 ? 13.810 -11.025 -2.926 1.00 68.62 84 THR A CA 1
ATOM 704 C C . THR A 1 84 ? 15.053 -11.266 -2.053 1.00 68.62 84 THR A C 1
ATOM 706 O O . THR A 1 84 ? 15.023 -12.105 -1.158 1.00 68.62 84 THR A O 1
ATOM 709 N N . GLU A 1 85 ? 16.148 -10.532 -2.282 1.00 65.94 85 GLU A N 1
ATOM 710 C CA . GLU A 1 85 ? 17.445 -10.693 -1.594 1.00 65.94 85 GLU A CA 1
ATOM 711 C C . GLU A 1 85 ? 17.709 -9.611 -0.520 1.00 65.94 85 GLU A C 1
ATOM 713 O O . GLU A 1 85 ? 18.564 -9.784 0.357 1.00 65.94 85 GLU A O 1
ATOM 718 N N . ASP A 1 86 ? 16.989 -8.484 -0.575 1.00 55.53 86 ASP A N 1
ATOM 719 C CA . ASP A 1 86 ? 17.190 -7.270 0.234 1.00 55.53 86 ASP A CA 1
ATOM 720 C C . ASP A 1 86 ? 16.922 -7.492 1.736 1.00 55.53 86 ASP A C 1
ATOM 722 O O . ASP A 1 86 ? 17.360 -6.679 2.551 1.00 55.53 86 ASP A O 1
ATOM 726 N N . VAL A 1 87 ? 16.344 -8.632 2.143 1.00 56.34 87 VAL A N 1
ATOM 727 C CA . VAL A 1 87 ? 16.272 -9.053 3.560 1.00 56.34 87 VAL A CA 1
ATOM 728 C C . VAL A 1 87 ? 17.672 -9.103 4.212 1.00 56.34 87 VAL A C 1
ATOM 730 O O . VAL A 1 87 ? 17.786 -9.061 5.434 1.00 56.34 87 VAL A O 1
ATOM 733 N N . LYS A 1 88 ? 18.764 -9.165 3.426 1.00 50.62 88 LYS A N 1
ATOM 734 C CA . LYS A 1 88 ? 20.125 -9.424 3.933 1.00 50.62 88 LYS A CA 1
ATOM 735 C C . LYS A 1 88 ? 21.189 -8.340 3.677 1.00 50.62 88 LYS A C 1
ATOM 737 O O . LYS A 1 88 ? 22.323 -8.541 4.115 1.00 50.62 88 LYS A O 1
ATOM 742 N N . ARG A 1 89 ? 20.938 -7.220 2.974 1.00 52.56 89 ARG A N 1
ATOM 743 C CA . ARG A 1 89 ? 22.038 -6.298 2.562 1.00 52.56 89 ARG A CA 1
ATOM 744 C C . ARG A 1 89 ? 21.731 -4.793 2.648 1.00 52.56 89 ARG A C 1
ATOM 746 O O . ARG A 1 89 ? 20.668 -4.326 2.266 1.00 52.56 89 ARG A O 1
ATOM 753 N N . LYS A 1 90 ? 22.737 -4.004 3.073 1.00 50.12 90 LYS A N 1
ATOM 754 C CA . LYS A 1 90 ? 22.730 -2.523 3.061 1.00 50.12 90 LYS A CA 1
ATOM 755 C C . LYS A 1 90 ? 22.830 -1.973 1.628 1.00 50.12 90 LYS A C 1
ATOM 757 O O . LYS A 1 90 ? 23.689 -2.394 0.850 1.00 50.12 90 LYS A O 1
ATOM 762 N N . ARG A 1 91 ? 21.975 -0.998 1.291 1.00 55.34 91 ARG A N 1
ATOM 763 C CA . ARG A 1 91 ? 21.866 -0.408 -0.057 1.00 55.34 91 ARG A CA 1
ATOM 764 C C . ARG A 1 91 ? 23.039 0.518 -0.397 1.00 55.34 91 ARG A C 1
ATOM 766 O O . ARG A 1 91 ? 23.332 1.453 0.338 1.00 55.34 91 ARG A O 1
ATOM 773 N N . VAL A 1 92 ? 23.609 0.345 -1.594 1.00 56.91 92 VAL A N 1
ATOM 774 C CA . VAL A 1 92 ? 24.466 1.346 -2.257 1.00 56.91 92 VAL A CA 1
ATOM 775 C C . VAL A 1 92 ? 23.810 1.746 -3.577 1.00 56.91 92 VAL A C 1
ATOM 777 O O . VAL A 1 92 ? 23.772 0.960 -4.527 1.00 56.91 92 VAL A O 1
ATOM 780 N N . ARG A 1 93 ? 23.292 2.979 -3.659 1.00 54.53 93 ARG A N 1
ATOM 781 C CA . ARG A 1 93 ? 22.846 3.571 -4.930 1.00 54.53 93 ARG A CA 1
ATOM 782 C C . ARG A 1 93 ? 24.079 3.873 -5.782 1.00 54.53 93 ARG A C 1
ATOM 784 O O . ARG A 1 93 ? 24.951 4.627 -5.368 1.00 54.53 93 ARG A O 1
ATOM 791 N N . ARG A 1 94 ? 24.162 3.279 -6.975 1.00 62.00 94 ARG A N 1
ATOM 792 C CA . ARG A 1 94 ? 25.238 3.547 -7.943 1.00 62.00 94 ARG A CA 1
ATOM 793 C C . ARG A 1 94 ? 24.688 4.283 -9.154 1.00 62.00 94 ARG A C 1
ATOM 795 O O . ARG A 1 94 ? 23.599 3.972 -9.632 1.00 62.00 94 ARG A O 1
ATOM 802 N N . SER A 1 95 ? 25.469 5.228 -9.664 1.00 60.12 95 SER A N 1
ATOM 803 C CA . SER A 1 95 ? 25.123 6.006 -10.851 1.00 60.12 95 SER A CA 1
ATOM 804 C C . SER A 1 95 ? 25.152 5.160 -12.131 1.00 60.12 95 SER A C 1
ATOM 806 O O . SER A 1 95 ? 25.825 4.128 -12.214 1.00 60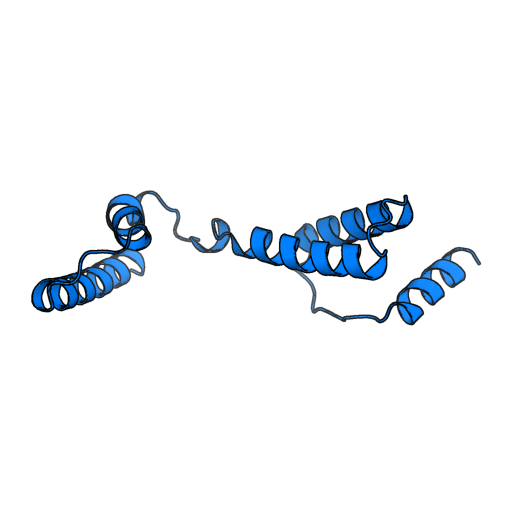.12 95 SER A O 1
ATOM 808 N N . VAL A 1 96 ? 24.454 5.636 -13.167 1.00 58.22 96 VAL A N 1
ATOM 809 C CA . VAL A 1 96 ? 24.392 5.018 -14.508 1.00 58.22 96 VAL A CA 1
ATOM 810 C C . VAL A 1 96 ? 25.790 4.778 -15.090 1.00 58.22 96 VAL A C 1
ATOM 812 O O . VAL A 1 96 ? 26.062 3.720 -15.659 1.00 58.22 96 VAL A O 1
ATOM 815 N N . LYS A 1 97 ? 26.713 5.723 -14.877 1.00 62.75 97 LYS A N 1
ATOM 816 C CA . LYS A 1 97 ? 28.115 5.613 -15.307 1.00 62.75 97 LYS A CA 1
ATOM 817 C C . LYS A 1 97 ? 28.834 4.456 -14.602 1.00 62.75 97 LYS A C 1
ATOM 819 O O . LYS A 1 97 ? 29.614 3.746 -15.229 1.00 62.75 97 LYS A O 1
ATOM 824 N N . GLY A 1 98 ? 28.525 4.225 -13.324 1.00 61.91 98 GLY A N 1
ATOM 825 C CA . GLY A 1 98 ? 29.047 3.097 -12.553 1.00 61.91 98 GLY A CA 1
ATOM 826 C C . GLY A 1 98 ? 28.532 1.739 -13.041 1.00 61.91 98 GLY A C 1
ATOM 827 O O . GLY A 1 98 ? 29.302 0.781 -13.082 1.00 61.91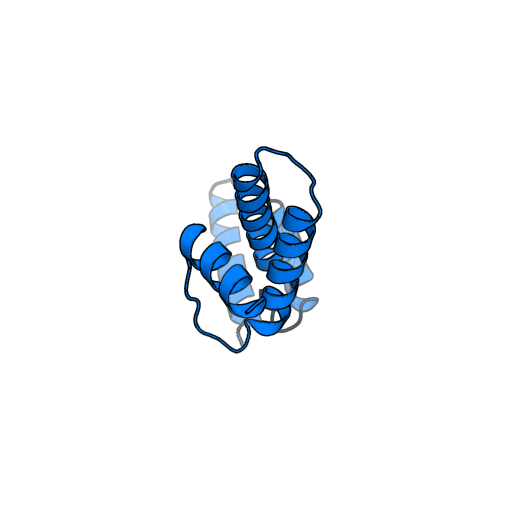 98 GLY A O 1
ATOM 828 N N . LYS A 1 99 ? 27.262 1.653 -13.464 1.00 63.25 99 LYS A N 1
ATOM 829 C CA . LYS A 1 99 ? 26.691 0.418 -14.031 1.00 63.25 99 LYS A CA 1
ATOM 830 C C . LYS A 1 99 ? 27.323 0.058 -15.383 1.00 63.25 99 LYS A C 1
ATOM 832 O O . LYS A 1 99 ? 27.783 -1.069 -15.545 1.00 63.25 99 LYS A O 1
ATOM 837 N N . LYS A 1 100 ? 27.426 1.024 -16.309 1.00 62.59 100 LYS A N 1
ATOM 838 C CA . LYS A 1 100 ? 28.039 0.816 -17.638 1.00 62.59 100 LYS A CA 1
ATOM 839 C C . LYS A 1 100 ? 29.497 0.342 -17.547 1.00 62.59 100 LYS A C 1
ATOM 841 O O . LYS A 1 100 ? 29.864 -0.615 -18.219 1.00 62.59 100 LYS A O 1
ATOM 846 N N . LYS A 1 101 ? 30.293 0.938 -16.648 1.00 65.31 101 LYS A N 1
ATOM 847 C CA . LYS A 1 101 ? 31.694 0.540 -16.415 1.00 65.31 101 LYS A CA 1
ATOM 848 C C . LYS A 1 101 ? 31.848 -0.916 -15.959 1.00 65.31 101 LYS A C 1
ATOM 850 O O . LYS A 1 101 ? 32.797 -1.576 -16.361 1.00 65.31 101 LYS A O 1
ATOM 855 N N . ARG A 1 102 ? 30.938 -1.432 -15.122 1.00 62.19 102 ARG A N 1
ATOM 856 C CA . ARG A 1 102 ? 30.995 -2.835 -14.673 1.00 62.19 102 ARG A CA 1
ATOM 857 C C . ARG A 1 102 ? 30.674 -3.800 -15.807 1.00 62.19 102 ARG A C 1
ATOM 859 O O . ARG A 1 102 ? 31.347 -4.812 -15.924 1.00 62.19 102 ARG A O 1
ATOM 866 N N . PHE A 1 103 ? 29.665 -3.488 -16.616 1.00 56.66 103 PHE A N 1
ATOM 867 C CA . PHE A 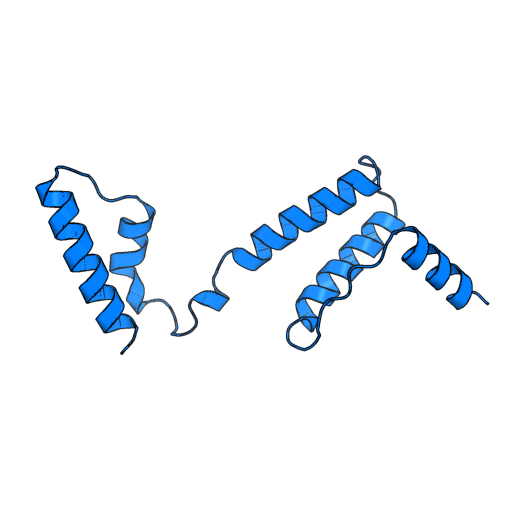1 103 ? 29.292 -4.343 -17.740 1.00 56.66 103 PHE A CA 1
ATOM 868 C C . PHE A 1 103 ? 30.431 -4.474 -18.760 1.00 56.66 103 PHE A C 1
ATOM 870 O O . PHE A 1 103 ? 30.657 -5.559 -19.276 1.00 56.66 103 PHE A O 1
ATOM 877 N N . GLN A 1 104 ? 31.194 -3.399 -18.992 1.00 57.78 104 GLN A N 1
ATOM 878 C CA . GLN A 1 104 ? 32.406 -3.448 -19.818 1.00 57.78 104 GLN A CA 1
ATOM 879 C C . GLN A 1 104 ? 33.516 -4.296 -19.180 1.00 57.78 104 GLN A C 1
ATOM 881 O O . GLN A 1 104 ? 34.020 -5.192 -19.838 1.00 57.78 104 GLN A O 1
ATOM 886 N N . ARG A 1 105 ? 33.810 -4.113 -17.884 1.00 56.06 105 ARG A N 1
ATOM 887 C CA . ARG A 1 105 ? 34.804 -4.938 -17.160 1.00 56.06 105 ARG A CA 1
ATOM 888 C C . ARG A 1 105 ? 34.457 -6.423 -17.043 1.00 56.06 105 ARG A C 1
ATOM 890 O O . ARG A 1 105 ? 35.321 -7.206 -16.702 1.00 56.06 105 ARG A O 1
ATOM 897 N N . GLN A 1 106 ? 33.189 -6.799 -17.188 1.00 58.66 106 GLN A N 1
ATOM 898 C CA . GLN A 1 106 ? 32.764 -8.204 -17.151 1.00 58.66 106 GLN A CA 1
ATOM 899 C C . GLN A 1 106 ? 32.818 -8.879 -18.529 1.00 58.66 106 GLN A C 1
ATOM 901 O O . GLN A 1 106 ? 32.521 -10.065 -18.620 1.00 58.66 106 GLN A O 1
ATOM 906 N N . LYS A 1 107 ? 33.123 -8.118 -19.587 1.00 54.12 107 LYS A N 1
ATOM 907 C CA . LYS A 1 107 ? 33.331 -8.621 -20.950 1.00 54.12 107 LYS A CA 1
ATOM 908 C C . LYS A 1 107 ? 34.813 -8.722 -21.339 1.00 54.12 107 LYS A C 1
ATOM 910 O O . LYS A 1 107 ? 35.089 -9.277 -22.397 1.00 54.12 107 LYS A O 1
ATOM 915 N N . GLU A 1 108 ? 35.704 -8.156 -20.526 1.00 49.09 108 GLU A N 1
ATOM 916 C CA . GLU A 1 108 ? 37.159 -8.383 -20.550 1.00 49.09 108 GLU A CA 1
ATOM 917 C C . GLU A 1 108 ? 37.490 -9.617 -19.705 1.00 49.09 108 GLU A C 1
ATOM 919 O O . GLU A 1 108 ? 38.370 -10.391 -20.135 1.00 49.09 108 GLU A O 1
#

Organism: Araneus ventricosus (NCBI:txid182803)

Sequence (108 aa):
MLKTLYKTIVQRMLTVYEAQGCKMSLKVHFLHPHINCFPENLGAYSEEQGERFHQEVRDIEKRYQGRWDVNMLADCCWMLRRETEDVKRKRVRRSVKGKKKRFQRQKE